Protein 2YB6 (pdb70)

Radius of gyration: 15.34 Å; Cα contacts (8 Å, |Δi|>4): 280; chains: 1; bounding box: 32×39×34 Å

CATH classification: 3.10.110.10

InterPro domains:
  IPR000608 Ubiquitin-conjugating (UBC), catalytic core domain [PF00179] (8-143)
  IPR000608 Ubiquitin-conjugating (UBC), catalytic core domain [PS50127] (4-150)
  IPR016135 Ubiquitin-conjugating enzyme/RWD-like [G3DSA:3.10.110.10] (1-152)
  IPR016135 Ubiquitin-conjugating enzyme/RWD-like [SSF54495] (1-149)
  IPR023313 Ubiquitin-conjugating enzyme, active site [PS00183] (77-92)
  IPR050113 Ubiquitin-conjugating enzyme E2-like [PTHR24067] (3-149)

Organism: Homo sapiens (NCBI:txid9606)

Foldseek 3Di:
DAPQLVQLVVLQVVCVVDADPQKHKAADPPDSQKMKMWGAADPPALRHLAIWIKIWGHDSCPPVAAIWMFTPQQAQAQQAARRRTGDDVCNPDVPDNVDGPRNVSVRVSVCRRPPDQPPTNHVVLSCCVVPPVPVNSVVSNVSSVRNVD

B-factor: mean 23.15, std 10.12, range [12.49, 144.95]

Solvent-accessible surface area: 8356 Å² total

GO terms:
  GO:0061631 ubiquitin conjugating enzyme activity (F, IDA)
  GO:0004842 ubiquitin-protein transferase activity (F, IDA)
  GO:0043161 proteasome-mediated ubiquitin-dependent protein catabolic process (P, IDA)
  GO:0033503 HULC complex (C, IDA)
  GO:0016567 protein ubiquitination (P, IDA)
  GO:0061631 ubiquitin conjugating enzyme activity (F, EXP)
  GO:0005654 nucleoplasm (C, TAS)
  GO:0005515 protein binding (F, IPI)
  GO:0005634 nucleus (C, IDA)
  GO:0005657 replication fork (C, IDA)
  GO:0005737 cytoplasm (C, IDA)
  GO:0009410 response to xenobiotic stimulus (P, IDA)
  GO:0051865 protein autoubiquitination (P, IDA)
  GO:0006301 DNA damage tolerance (P, IDA)
  GO:0006511 ubiquitin-dependent protein catabolic process (P, IDA)
  GO:0006974 DNA damage response (P, IDA)
  GO:0070534 protein K63-linked ubiquitination (P, IDA)
  GO:0070936 protein K48-linked ubiquitination (P, IDA)
  GO:0070979 protein K11-linked ubiquitination (P, IDA)
  GO:0009411 response to UV (P, IGI)

Secondary structure (P-SEA, 3-state):
ccaaaaaaaaaaaaaaaccccccccccccccccccccccccccccccccccccbbbbbccccccbbbbbbbccccccccccccbbbbbccccccccccccaaaaaaaaaaaaacccccccccaaaaaaacccaaaaaaaaaaaaaaccc

Sequence (149 aa):
STPARRRLMRDFKRLQEDPPVGVSGAPSENNIMQWNAVIFGPEGTPFEDGTFKLVIEEFSEEYPNKPPTVRFLSKMFHPNVYADGSICLDILQNRWSPTYDVSSSILTTTSIQSLLDEPNPNSPANSSQAAQLYQENKREYEKRVSSAIVEQSWN

Nearest PDB structures (foldseek):
  2yb6-assembly1_A  TM=1.007E+00  e=3.484E-32  Homo sapiens
  6cyr-assembly1_A  TM=9.963E-01  e=2.765E-29  Homo sapiens
  1q34-assembly3_C  TM=9.986E-01  e=1.255E-27  Caenorhabditis elegans
  8btl-assembly1_C  TM=9.820E-01  e=1.178E-27  Homo sapiens
  4r62-assembly1_A  TM=9.771E-01  e=5.203E-24  Saccharomyces cerevisiae S288C

Structure (mmCIF, N/CA/C/O backbone):
data_2YB6
#
_entry.id   2YB6
#
_cell.length_a   48.050
_cell.length_b   48.050
_cell.length_c   124.760
_cell.angle_alpha   90.00
_cell.angle_beta   90.00
_cell.angle_gamma   90.00
#
_symmetry.space_group_name_H-M   'P 43 21 2'
#
loop_
_entity.id
_entity.type
_entity.pdbx_description
1 polymer 'UBIQUITIN-CONJUGATING ENZYME E2 B'
2 non-polymer BETA-MERCAPTOETHANOL
3 non-polymer 'CHLORIDE ION'
4 water water
#
loop_
_atom_site.group_PDB
_atom_site.id
_atom_site.type_symbol
_atom_site.label_atom_id
_atom_site.label_alt_id
_atom_site.label_comp_id
_atom_site.label_asym_id
_atom_site.label_entity_id
_atom_site.label_seq_id
_atom_site.pdbx_PDB_ins_code
_atom_site.Cartn_x
_atom_site.Cartn_y
_atom_site.Cartn_z
_atom_site.occupancy
_atom_site.B_iso_or_equiv
_atom_site.auth_seq_id
_atom_site.auth_comp_id
_atom_site.auth_asym_id
_atom_site.auth_atom_id
_atom_site.pdbx_PDB_model_num
ATOM 1 N N . SER A 1 2 ? -15.537 -16.038 -29.015 1.00 26.87 2 SER A N 1
ATOM 2 C CA . SER A 1 2 ? -14.992 -14.944 -28.148 1.00 25.19 2 SER A CA 1
ATOM 3 C C . SER A 1 2 ? -15.297 -15.191 -26.660 1.00 23.79 2 SER A C 1
ATOM 4 O O . SER A 1 2 ? -15.789 -16.260 -26.273 1.00 24.30 2 SER A O 1
ATOM 7 N N . THR A 1 3 ? -14.973 -14.216 -25.815 1.00 20.06 3 THR A N 1
ATOM 8 C CA . THR A 1 3 ? -15.245 -14.334 -24.384 1.00 18.16 3 THR A CA 1
ATOM 9 C C . THR A 1 3 ? -15.787 -12.993 -23.917 1.00 16.02 3 THR A C 1
ATOM 10 O O . THR A 1 3 ? -15.642 -11.971 -24.623 1.00 16.39 3 THR A O 1
ATOM 14 N N . PRO A 1 4 ? -16.403 -12.960 -22.722 1.00 14.95 4 PRO A N 1
ATOM 15 C CA . PRO A 1 4 ? -16.892 -11.658 -22.249 1.00 14.20 4 PRO A CA 1
ATOM 16 C C . PRO A 1 4 ? -15.790 -10.595 -22.131 1.00 14.66 4 PRO A C 1
ATOM 17 O O . PRO A 1 4 ? -16.020 -9.461 -22.536 1.00 14.02 4 PRO A O 1
ATOM 21 N N . ALA A 1 5 ? -14.601 -10.964 -21.652 1.00 14.64 5 ALA A N 1
ATOM 22 C CA . ALA A 1 5 ? -13.523 -9.966 -21.565 1.00 14.89 5 ALA A CA 1
ATOM 23 C C . ALA A 1 5 ? -13.145 -9.420 -22.938 1.00 15.18 5 ALA A C 1
ATOM 24 O O . ALA A 1 5 ? -12.902 -8.221 -23.093 1.00 15.12 5 ALA A O 1
ATOM 26 N N . ARG A 1 6 ? -13.071 -10.324 -23.916 1.00 15.13 6 ARG A N 1
ATOM 27 C CA . ARG A 1 6 ? -12.651 -9.909 -25.259 1.00 15.04 6 ARG A CA 1
ATOM 28 C C . ARG A 1 6 ? -13.711 -9.017 -25.900 1.00 15.11 6 ARG A C 1
ATOM 29 O O . ARG A 1 6 ? -13.377 -8.027 -26.544 1.00 14.82 6 ARG A O 1
ATOM 37 N N . ARG A 1 7 ? -14.987 -9.328 -25.690 1.00 14.36 7 ARG A N 1
ATOM 38 C CA . ARG A 1 7 ? -16.055 -8.482 -26.225 1.00 14.71 7 ARG A CA 1
ATOM 39 C C . ARG A 1 7 ? -16.058 -7.133 -25.517 1.00 14.67 7 ARG A C 1
ATOM 40 O O . ARG A 1 7 ? -16.207 -6.096 -26.159 1.00 15.11 7 ARG A O 1
ATOM 48 N N . ARG A 1 8 ? -15.874 -7.142 -24.197 1.00 14.30 8 ARG A N 1
ATOM 49 C CA . ARG A 1 8 ? -15.772 -5.882 -23.468 1.00 14.22 8 ARG A CA 1
ATOM 50 C C . ARG A 1 8 ? -14.576 -5.047 -23.965 1.00 14.55 8 ARG A C 1
ATOM 51 O O . ARG A 1 8 ? -14.692 -3.837 -24.114 1.00 14.82 8 ARG A O 1
ATOM 59 N N . LEU A 1 9 ? -13.432 -5.686 -24.212 1.00 14.34 9 LEU A N 1
ATOM 60 C CA . LEU A 1 9 ? -12.267 -4.936 -24.677 1.00 14.51 9 LEU A CA 1
ATOM 61 C C . LEU A 1 9 ? -12.510 -4.303 -26.044 1.00 15.06 9 LEU A C 1
ATOM 62 O O . LEU A 1 9 ? -12.078 -3.176 -26.297 1.00 15.16 9 LEU A O 1
ATOM 67 N N . MET A 1 10 ? -13.187 -5.047 -26.924 1.00 14.90 10 MET A N 1
ATOM 68 C CA . MET A 1 10 ? -13.566 -4.481 -28.216 1.00 15.49 10 MET A CA 1
ATOM 69 C C . MET A 1 10 ? -14.494 -3.274 -28.044 1.00 15.41 10 MET A C 1
ATOM 70 O O . MET A 1 10 ? -14.333 -2.252 -28.740 1.00 15.64 10 MET A O 1
ATOM 75 N N . ARG A 1 11 ? -15.435 -3.366 -27.103 1.00 15.74 11 ARG A N 1
ATOM 76 C CA . ARG A 1 11 ? -16.301 -2.225 -26.769 1.00 16.86 11 ARG A CA 1
ATOM 77 C C . ARG A 1 11 ? -15.492 -1.041 -26.244 1.00 16.67 11 ARG A C 1
ATOM 78 O O . ARG A 1 11 ? -15.707 0.115 -26.684 1.00 17.98 11 ARG A O 1
ATOM 86 N N . ASP A 1 12 ? -14.556 -1.312 -25.325 1.00 16.08 12 ASP A N 1
ATOM 87 C CA . ASP A 1 12 ? -13.710 -0.242 -24.783 1.00 16.24 12 ASP A CA 1
ATOM 88 C C . ASP A 1 12 ? -12.969 0.452 -25.916 1.00 15.71 12 ASP A C 1
ATOM 89 O O . ASP A 1 12 ? -12.845 1.688 -25.931 1.00 15.57 12 ASP A O 1
ATOM 94 N N . PHE A 1 13 ? -12.448 -0.337 -26.856 1.00 14.77 13 PHE A N 1
ATOM 95 C CA . PHE A 1 13 ? -11.662 0.251 -27.944 1.00 14.61 13 PHE A CA 1
ATOM 96 C C . PHE A 1 13 ? -12.556 1.118 -28.825 1.00 16.09 13 PHE A C 1
ATOM 97 O O . PHE A 1 13 ? -12.185 2.231 -29.180 1.00 15.88 13 PHE A O 1
ATOM 105 N N . LYS A 1 14 ? -13.711 0.573 -29.191 1.00 17.56 14 LYS A N 1
ATOM 106 C CA . LYS A 1 14 ? -14.644 1.291 -30.060 1.00 19.36 14 LYS A CA 1
ATOM 107 C C . LYS A 1 14 ? -14.991 2.646 -29.456 1.00 19.31 14 LYS A C 1
ATOM 108 O O . LYS A 1 14 ? -14.995 3.672 -30.173 1.00 19.71 14 LYS A O 1
ATOM 114 N N . ARG A 1 15 ? -15.273 2.652 -28.146 1.00 19.61 15 ARG A N 1
ATOM 115 C CA . ARG A 1 15 ? -15.666 3.870 -27.409 1.00 20.95 15 ARG A CA 1
ATOM 116 C C . ARG A 1 15 ? -14.514 4.883 -27.358 1.00 20.97 15 ARG A C 1
ATOM 117 O O . ARG A 1 15 ? -14.707 6.071 -27.605 1.00 22.40 15 ARG A O 1
ATOM 125 N N . LEU A 1 16 ? -13.314 4.408 -27.052 1.00 19.27 16 LEU A N 1
ATOM 126 C CA . LEU A 1 16 ? -12.129 5.257 -27.030 1.00 18.92 16 LEU A CA 1
ATOM 127 C C . LEU A 1 16 ? -11.780 5.851 -28.399 1.00 20.51 16 LEU A C 1
ATOM 128 O O . LEU A 1 16 ? -11.373 7.034 -28.504 1.00 21.42 16 LEU A O 1
ATOM 133 N N . GLN A 1 17 ? -11.878 5.036 -29.447 1.00 21.37 17 GLN A N 1
ATOM 134 C CA . GLN A 1 17 ? -11.536 5.549 -30.780 1.00 23.59 17 GLN A CA 1
ATOM 135 C C . GLN A 1 17 ? -12.611 6.501 -31.319 1.00 24.87 17 GLN A C 1
ATOM 136 O O . GLN A 1 17 ? -12.280 7.395 -32.104 1.00 24.77 17 GLN A O 1
ATOM 142 N N . GLU A 1 18 ? -13.859 6.345 -30.870 1.00 26.39 18 GLU A N 1
ATOM 143 C CA . GLU A 1 18 ? -14.960 7.219 -31.344 1.00 29.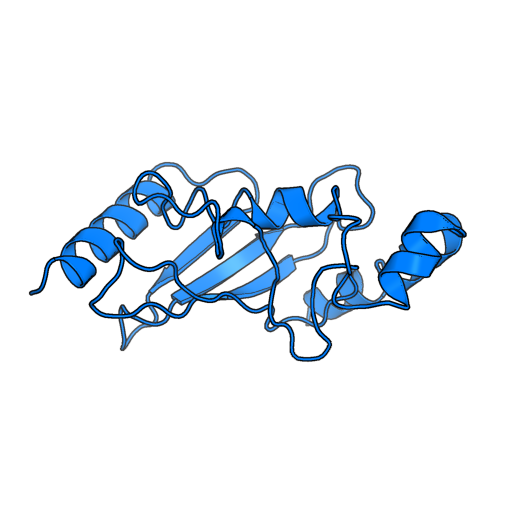19 18 GLU A CA 1
ATOM 144 C C . GLU A 1 18 ? -14.942 8.603 -30.680 1.00 29.78 18 GLU A C 1
ATOM 145 O O . GLU A 1 18 ? -15.261 9.603 -31.330 1.00 30.95 18 GLU A O 1
ATOM 151 N N . ASP A 1 19 ? -14.562 8.651 -29.402 1.00 29.81 19 ASP A N 1
ATOM 152 C CA . ASP A 1 19 ? -14.622 9.877 -28.592 1.00 30.35 19 ASP A CA 1
ATOM 153 C C . ASP A 1 19 ? -13.434 9.898 -27.618 1.00 29.18 19 ASP A C 1
ATOM 154 O O . ASP A 1 19 ? -13.640 9.764 -26.400 1.00 29.46 19 ASP A O 1
ATOM 159 N N . PRO A 1 20 ? -12.193 10.046 -28.145 1.00 28.11 20 PRO A N 1
ATOM 160 C CA . PRO A 1 20 ? -11.021 10.035 -27.261 1.00 27.48 20 PRO A CA 1
ATOM 161 C C . PRO A 1 20 ? -10.986 11.298 -26.444 1.00 26.31 20 PRO A C 1
ATOM 162 O O . PRO A 1 20 ? -11.160 12.383 -26.999 1.00 27.28 20 PRO A O 1
ATOM 166 N N . PRO A 1 21 ? -10.764 11.161 -25.137 1.00 24.35 21 PRO A N 1
ATOM 167 C CA . PRO A 1 21 ? -10.493 12.314 -24.286 1.00 22.53 21 PRO A CA 1
ATOM 168 C C . PRO A 1 21 ? -9.258 13.054 -24.740 1.00 20.72 21 PRO A C 1
ATOM 169 O O . PRO A 1 21 ? -8.375 12.458 -25.373 1.00 19.36 21 PRO A O 1
ATOM 173 N N . VAL A 1 22 ? -9.175 14.331 -24.378 1.00 19.03 22 VAL A N 1
ATOM 174 C CA . VAL A 1 22 ? -8.018 15.140 -24.711 1.00 18.07 22 VAL A CA 1
ATOM 175 C C . VAL A 1 22 ? -6.739 14.461 -24.258 1.00 17.42 22 VAL A C 1
ATOM 176 O O . VAL A 1 22 ? -6.606 14.061 -23.110 1.00 17.44 22 VAL A O 1
ATOM 180 N N . GLY A 1 23 ? -5.801 14.308 -25.196 1.00 15.93 23 GLY A N 1
ATOM 181 C CA . GLY A 1 23 ? -4.453 13.860 -24.886 1.00 16.93 23 GLY A CA 1
ATOM 182 C C . GLY A 1 23 ? -4.303 12.405 -24.543 1.00 16.44 23 GLY A C 1
ATOM 183 O O . GLY A 1 23 ? -3.261 12.009 -24.019 1.00 17.66 23 GLY A O 1
ATOM 184 N N . VAL A 1 24 ? -5.335 11.600 -24.788 1.00 16.00 24 VAL A N 1
ATOM 185 C CA . VAL A 1 24 ? -5.200 10.177 -24.513 1.00 17.36 24 VAL A CA 1
ATOM 186 C C . VAL A 1 24 ? -5.650 9.321 -25.705 1.00 16.05 24 VAL A C 1
ATOM 187 O O . VAL A 1 24 ? -6.583 9.662 -26.444 1.00 15.72 24 VAL A O 1
ATOM 191 N N . SER A 1 25 ? -4.955 8.206 -25.889 1.00 16.05 25 SER A N 1
ATOM 192 C CA . SER A 1 25 ? -5.343 7.219 -26.880 1.00 16.36 25 SER A CA 1
ATOM 193 C C . SER A 1 25 ? -4.747 5.886 -26.520 1.00 16.16 25 SER A C 1
ATOM 194 O O . SER A 1 25 ? -3.812 5.793 -25.717 1.00 14.96 25 SER A O 1
ATOM 197 N N . GLY A 1 26 ? -5.269 4.857 -27.155 1.00 15.83 26 GLY A N 1
ATOM 198 C CA . GLY A 1 26 ? -4.663 3.524 -27.029 1.00 15.89 26 GLY A CA 1
ATOM 199 C C . GLY A 1 26 ? -5.408 2.498 -27.862 1.00 15.26 26 GLY A C 1
ATOM 200 O O . GLY A 1 26 ? -6.523 2.746 -28.323 1.00 17.25 26 GLY A O 1
ATOM 201 N N . ALA A 1 27 ? -4.791 1.335 -28.036 1.00 15.03 27 ALA A N 1
ATOM 202 C CA . ALA A 1 27 ? -5.339 0.289 -28.901 1.00 14.86 27 ALA A CA 1
ATOM 203 C C . ALA A 1 27 ? -4.752 -1.039 -28.460 1.00 15.43 27 ALA A C 1
ATOM 204 O O . ALA A 1 27 ? -3.625 -1.088 -27.963 1.00 15.71 27 ALA A O 1
ATOM 206 N N . PRO A 1 28 ? -5.498 -2.133 -28.667 1.00 16.36 28 PRO A N 1
ATOM 207 C CA . PRO A 1 28 ? -4.892 -3.450 -28.463 1.00 17.32 28 PRO A CA 1
ATOM 208 C C . PRO A 1 28 ? -3.686 -3.648 -29.355 1.00 18.08 28 PRO A C 1
ATOM 209 O O . PRO A 1 28 ? -3.618 -3.107 -30.477 1.00 18.96 28 PRO A O 1
ATOM 213 N N . SER A 1 29 ? -2.721 -4.407 -28.873 1.00 18.19 29 SER A N 1
ATOM 214 C CA . SER A 1 29 ? -1.622 -4.817 -29.730 1.00 20.33 29 SER A CA 1
ATOM 215 C C . SER A 1 29 ? -2.173 -5.648 -30.891 1.00 22.22 29 SER A C 1
ATOM 216 O O . SER A 1 29 ? -3.214 -6.303 -30.762 1.00 21.85 29 SER A O 1
ATOM 219 N N . GLU A 1 30 ? -1.433 -5.607 -32.001 1.00 25.01 30 GLU A N 1
ATOM 220 C CA . GLU A 1 30 ? -1.660 -6.413 -33.222 1.00 27.50 30 GLU A CA 1
ATOM 221 C C . GLU A 1 30 ? -2.140 -7.825 -32.948 1.00 27.23 30 GLU A C 1
ATOM 222 O O . GLU A 1 30 ? -3.114 -8.315 -33.528 1.00 28.95 30 GLU A O 1
ATOM 228 N N . ASN A 1 31 ? -1.423 -8.475 -32.052 1.00 25.31 31 ASN A N 1
ATOM 229 C CA . ASN A 1 31 ? -1.486 -9.898 -31.905 1.00 25.04 31 ASN A CA 1
ATOM 230 C C . ASN A 1 31 ? -2.111 -10.364 -30.594 1.00 23.18 31 ASN A C 1
ATOM 231 O O . ASN A 1 31 ? -2.186 -11.553 -30.353 1.00 24.15 31 ASN A O 1
ATOM 236 N N . ASN A 1 32 ? -2.553 -9.447 -29.733 1.00 21.05 32 ASN A N 1
ATOM 237 C CA . ASN A 1 32 ? -3.058 -9.871 -28.425 1.00 19.49 32 ASN A CA 1
ATOM 238 C C . ASN A 1 32 ? -3.928 -8.787 -27.813 1.00 18.36 32 ASN A C 1
ATOM 239 O O . ASN A 1 32 ? -3.423 -7.753 -27.344 1.00 17.73 32 ASN A O 1
ATOM 244 N N . ILE A 1 33 ? -5.235 -9.033 -27.798 1.00 17.10 33 ILE A N 1
ATOM 245 C CA . ILE A 1 33 ? -6.180 -8.032 -27.306 1.00 16.98 33 ILE A CA 1
ATOM 246 C C . ILE A 1 33 ? -5.995 -7.789 -25.802 1.00 16.41 33 ILE A C 1
ATOM 247 O O . ILE A 1 33 ? -6.473 -6.785 -25.278 1.00 16.43 33 ILE A O 1
ATOM 252 N N . MET A 1 34 ? -5.314 -8.704 -25.100 1.00 16.44 34 MET A N 1
ATOM 253 C CA . MET A 1 34 ? -5.058 -8.543 -23.667 1.00 16.57 34 MET A CA 1
ATOM 254 C C . MET A 1 34 ? -3.921 -7.605 -23.313 1.00 16.44 34 MET A C 1
ATOM 255 O O . MET A 1 34 ? -3.731 -7.321 -22.144 1.00 17.65 34 MET A O 1
ATOM 260 N N . GLN A 1 35 ? -3.186 -7.118 -24.309 1.00 15.90 35 GLN A N 1
ATOM 261 C CA . GLN A 1 35 ? -2.077 -6.204 -24.080 1.00 16.70 35 GLN A CA 1
ATOM 262 C C . GLN A 1 35 ? -2.282 -5.018 -24.990 1.00 15.74 35 GLN A C 1
ATOM 263 O O . GLN A 1 35 ? -2.328 -5.185 -26.203 1.00 16.81 35 GLN A O 1
ATOM 269 N N . TRP A 1 36 ? -2.407 -3.831 -24.408 1.00 14.51 36 TRP A N 1
ATOM 270 C CA . TRP A 1 36 ? -2.621 -2.615 -25.207 1.00 14.36 36 TRP A CA 1
ATOM 271 C C . TRP A 1 36 ? -1.447 -1.666 -25.100 1.00 14.27 36 TRP A C 1
ATOM 272 O O . TRP A 1 36 ? -0.761 -1.625 -24.073 1.00 15.62 36 TRP A O 1
ATOM 283 N N . ASN A 1 37 ? -1.236 -0.897 -26.171 1.00 15.11 37 ASN A N 1
ATOM 284 C CA . ASN A 1 37 ? -0.318 0.228 -26.169 1.00 15.44 37 ASN A CA 1
ATOM 285 C C . ASN A 1 37 ? -1.119 1.509 -26.070 1.00 15.78 37 ASN A C 1
ATOM 286 O O . ASN A 1 37 ? -2.119 1.681 -26.766 1.00 17.75 37 ASN A O 1
ATOM 291 N N . ALA A 1 38 ? -0.683 2.414 -25.214 1.00 14.02 38 ALA A N 1
ATOM 292 C CA . ALA A 1 38 ? -1.419 3.660 -25.035 1.00 14.12 38 ALA A CA 1
ATOM 293 C C . ALA A 1 38 ? -0.458 4.833 -25.010 1.00 14.15 38 ALA A C 1
ATOM 294 O O . ALA A 1 38 ? 0.743 4.658 -24.809 1.00 14.72 38 ALA A O 1
ATOM 296 N N . VAL A 1 39 ? -0.997 6.012 -25.265 1.00 15.01 39 VAL A N 1
ATOM 297 C CA . VAL A 1 39 ? -0.236 7.257 -25.199 1.00 15.27 39 VAL A CA 1
ATOM 298 C C . VAL A 1 39 ? -1.035 8.280 -24.394 1.00 15.46 39 VAL A C 1
ATOM 299 O O . VAL A 1 39 ? -2.253 8.457 -24.604 1.00 15.84 39 VAL A O 1
ATOM 303 N N . ILE A 1 40 ? -0.347 8.948 -23.464 1.00 15.03 40 ILE A N 1
ATOM 304 C CA . ILE A 1 40 ? -0.917 10.061 -22.720 1.00 14.55 40 ILE A CA 1
ATOM 305 C C . ILE A 1 40 ? -0.033 11.275 -22.923 1.00 15.48 40 ILE A C 1
ATOM 306 O O . ILE A 1 40 ? 1.176 11.213 -22.658 1.00 15.31 40 ILE A O 1
ATOM 311 N N . PHE A 1 41 ? -0.644 12.377 -23.367 1.00 16.17 41 PHE A N 1
ATOM 312 C CA . PHE A 1 41 ? 0.041 13.670 -23.442 1.00 16.76 41 PHE A CA 1
ATOM 313 C C . PHE A 1 41 ? -0.128 14.319 -22.068 1.00 16.80 41 PHE A C 1
ATOM 314 O O . PHE A 1 41 ? -1.212 14.257 -21.481 1.00 16.93 41 PHE A O 1
ATOM 322 N N . GLY A 1 42 ? 0.946 14.887 -21.519 1.00 16.59 42 GLY A N 1
ATOM 323 C CA . GLY A 1 42 ? 0.856 15.527 -20.204 1.00 16.99 42 GLY A CA 1
ATOM 324 C C . GLY A 1 42 ? -0.178 16.633 -20.212 1.00 16.43 42 GLY A C 1
ATOM 325 O O . GLY A 1 42 ? -0.363 17.298 -21.232 1.00 17.67 42 GLY A O 1
ATOM 326 N N . PRO A 1 43 ? -0.872 16.830 -19.084 1.00 16.85 43 PRO A N 1
ATOM 327 C CA . PRO A 1 43 ? -1.902 17.861 -19.097 1.00 17.48 43 PRO A CA 1
ATOM 328 C C . PRO A 1 43 ? -1.323 19.269 -19.234 1.00 17.95 43 PRO A C 1
ATOM 329 O O . PRO A 1 43 ? -0.269 19.610 -18.655 1.00 17.64 43 PRO A O 1
ATOM 333 N N . GLU A 1 44 ? -2.028 20.066 -20.024 1.00 18.89 44 GLU A N 1
ATOM 334 C CA . GLU A 1 44 ? -1.672 21.447 -20.261 1.00 20.11 44 GLU A CA 1
ATOM 335 C C . GLU A 1 44 ? -1.610 22.241 -18.948 1.00 20.34 44 GLU A C 1
ATOM 336 O O . GLU A 1 44 ? -2.455 22.062 -18.064 1.00 19.69 44 GLU A O 1
ATOM 342 N N . GLY A 1 45 ? -0.602 23.109 -18.831 1.00 19.96 45 GLY A N 1
ATOM 343 C CA . GLY A 1 45 ? -0.476 23.997 -17.668 1.00 20.53 45 GLY A CA 1
ATOM 344 C C . GLY A 1 45 ? 0.187 23.355 -16.453 1.00 20.75 45 GLY A C 1
ATOM 345 O O . GLY A 1 45 ? 0.249 23.953 -15.377 1.00 22.36 45 GLY A O 1
ATOM 346 N N . THR A 1 46 ? 0.701 22.141 -16.634 1.00 19.81 46 THR A N 1
ATOM 347 C CA . THR A 1 46 ? 1.298 21.361 -15.538 1.00 19.53 46 THR A CA 1
ATOM 348 C C . THR A 1 46 ? 2.772 21.071 -15.840 1.00 19.61 46 THR A C 1
ATOM 349 O O . THR A 1 46 ? 3.213 21.265 -16.987 1.00 19.24 46 THR A O 1
ATOM 353 N N . PRO A 1 47 ? 3.542 20.594 -14.834 1.00 20.69 47 PRO A N 1
ATOM 354 C CA . PRO A 1 47 ? 4.942 20.289 -15.126 1.00 20.42 47 PRO A CA 1
ATOM 355 C C . PRO A 1 47 ? 5.114 19.260 -16.251 1.00 19.50 47 PRO A C 1
ATOM 356 O O . PRO A 1 47 ? 6.174 19.206 -16.879 1.00 19.69 47 PRO A O 1
ATOM 360 N N . PHE A 1 48 ? 4.066 18.472 -16.507 1.00 17.43 48 PHE A N 1
ATOM 361 C CA . PHE A 1 48 ? 4.121 17.397 -17.495 1.00 17.24 48 PHE A CA 1
ATOM 362 C C . PHE A 1 48 ? 3.699 17.817 -18.891 1.00 17.48 48 PHE A C 1
ATOM 363 O O . PHE A 1 48 ? 3.715 16.993 -19.806 1.00 17.08 48 PHE A O 1
ATOM 371 N N . GLU A 1 49 ? 3.371 19.091 -19.080 1.00 18.94 49 GLU A N 1
ATOM 372 C CA . GLU A 1 49 ? 2.935 19.566 -20.391 1.00 20.65 49 GLU A CA 1
ATOM 373 C C . GLU A 1 49 ? 4.008 19.341 -21.451 1.00 21.32 49 GLU A C 1
ATOM 374 O O . GLU A 1 49 ? 5.206 19.471 -21.185 1.00 21.74 49 GLU A O 1
ATOM 380 N N . ASP A 1 50 ? 3.563 18.992 -22.648 1.00 22.31 50 ASP A N 1
ATOM 381 C CA . ASP A 1 50 ? 4.464 18.676 -23.768 1.00 22.78 50 ASP A CA 1
ATOM 382 C C . ASP A 1 50 ? 5.092 17.286 -23.679 1.00 22.27 50 ASP A C 1
ATOM 383 O O . ASP A 1 50 ? 5.776 16.871 -24.627 1.00 23.86 50 ASP A O 1
ATOM 388 N N . GLY A 1 51 ? 4.865 16.558 -22.577 1.00 20.14 51 GLY A N 1
ATOM 389 C CA . GLY A 1 51 ? 5.341 15.174 -22.495 1.00 20.13 51 GLY A CA 1
ATOM 390 C C . GLY A 1 51 ? 4.457 14.261 -23.321 1.00 19.38 51 GLY A C 1
ATOM 391 O O . GLY A 1 51 ? 3.243 14.422 -23.337 1.00 18.16 51 GLY A O 1
ATOM 392 N N . THR A 1 52 ? 5.066 13.325 -24.033 1.00 19.17 52 THR A N 1
ATOM 393 C CA . THR A 1 52 ? 4.308 12.333 -24.800 1.00 19.60 52 THR A CA 1
ATOM 394 C C . THR A 1 52 ? 4.664 10.928 -24.304 1.00 19.48 52 THR A C 1
ATOM 395 O O . THR A 1 52 ? 5.643 10.312 -24.736 1.00 21.37 52 THR A O 1
ATOM 399 N N . PHE A 1 53 ? 3.839 10.407 -23.417 1.00 16.27 53 PHE A N 1
ATOM 400 C CA . PHE A 1 53 ? 4.206 9.232 -22.629 1.00 15.88 53 PHE A CA 1
ATOM 401 C C . PHE A 1 53 ? 3.548 7.973 -23.160 1.00 15.53 53 PHE A C 1
ATOM 402 O O . PHE A 1 53 ? 2.339 7.952 -23.425 1.00 17.23 53 PHE A O 1
ATOM 410 N N . LYS A 1 54 ? 4.354 6.931 -23.303 1.00 15.54 54 LYS A N 1
ATOM 411 C CA . LYS A 1 54 ? 3.870 5.645 -23.804 1.00 14.95 54 LYS A CA 1
ATOM 412 C C . LYS A 1 54 ? 3.621 4.738 -22.615 1.00 15.02 54 LYS A C 1
ATOM 413 O O . LYS A 1 54 ? 4.404 4.758 -21.630 1.00 15.71 54 LYS A O 1
ATOM 419 N N . LEU A 1 55 ? 2.548 3.945 -22.707 1.00 15.00 55 LEU A N 1
ATOM 420 C CA . LEU A 1 55 ? 2.116 3.040 -21.621 1.00 14.75 55 LEU A CA 1
ATOM 421 C C . LEU A 1 55 ? 1.775 1.667 -22.174 1.00 15.64 55 LEU A C 1
ATOM 422 O O . LEU A 1 55 ? 1.450 1.542 -23.355 1.00 15.00 55 LEU A O 1
ATOM 427 N N . VAL A 1 56 ? 1.824 0.656 -21.306 1.00 14.98 56 VAL A N 1
ATOM 428 C CA . VAL A 1 56 ? 1.311 -0.659 -21.645 1.00 16.06 56 VAL A CA 1
ATOM 429 C C . VAL A 1 56 ? 0.243 -1.032 -20.634 1.00 15.55 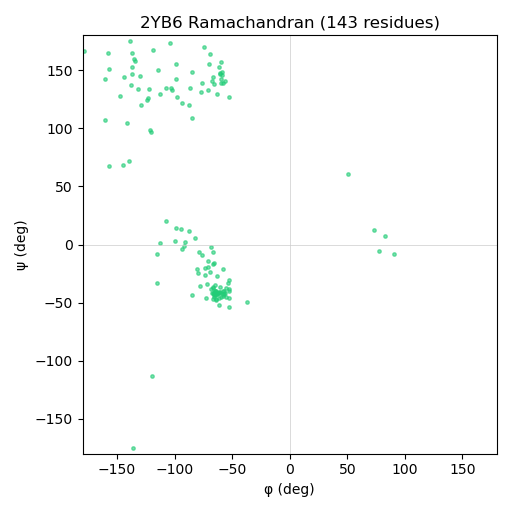56 VAL A C 1
ATOM 430 O O . VAL A 1 56 ? 0.412 -0.812 -19.442 1.00 15.91 56 VAL A O 1
ATOM 434 N N . ILE A 1 57 ? -0.886 -1.528 -21.140 1.00 15.77 57 ILE A N 1
ATOM 435 C CA . ILE A 1 57 ? -2.000 -1.965 -20.303 1.00 16.13 57 ILE A CA 1
ATOM 436 C C . ILE A 1 57 ? -2.134 -3.468 -20.443 1.00 16.96 57 ILE A C 1
ATOM 437 O O . ILE A 1 57 ? -2.178 -3.983 -21.560 1.00 17.27 57 ILE A O 1
ATOM 442 N N . GLU A 1 58 ? -2.202 -4.175 -19.312 1.00 16.74 58 GLU A N 1
ATOM 443 C CA A GLU A 1 58 ? -2.264 -5.644 -19.317 0.50 17.54 58 GLU A CA 1
ATOM 444 C CA B GLU A 1 58 ? -2.251 -5.621 -19.323 0.50 17.29 58 GLU A CA 1
ATOM 445 C C . GLU A 1 58 ? -3.558 -6.110 -18.675 1.00 17.28 58 GLU A C 1
ATOM 446 O O . GLU A 1 58 ? -3.793 -5.871 -17.478 1.00 17.10 58 GLU A O 1
ATOM 457 N N . PHE A 1 59 ? -4.408 -6.747 -19.489 1.00 16.74 59 PHE A N 1
ATOM 458 C CA . PHE A 1 59 ? -5.712 -7.271 -19.071 1.00 17.15 59 PHE A CA 1
ATOM 459 C C . PHE A 1 59 ? -5.673 -8.782 -18.899 1.00 18.02 59 PHE A C 1
ATOM 460 O O . PHE A 1 59 ? -4.710 -9.427 -19.262 1.00 18.63 59 PHE A O 1
ATOM 468 N N . SER A 1 60 ? -6.766 -9.346 -18.390 1.00 19.00 60 SER A N 1
ATOM 469 C CA . SER A 1 60 ? -6.954 -10.809 -18.303 1.00 19.69 60 SER A CA 1
ATOM 470 C C . SER A 1 60 ? -8.378 -11.143 -18.685 1.00 19.16 60 SER A C 1
ATOM 471 O O . SER A 1 60 ? -9.188 -10.231 -18.876 1.00 18.56 60 SER A O 1
ATOM 474 N N . GLU A 1 61 ? -8.689 -12.447 -18.759 1.00 19.22 61 GLU A N 1
ATOM 475 C CA . GLU A 1 61 ? -10.055 -12.901 -19.048 1.00 19.47 61 GLU A CA 1
ATOM 476 C C . GLU A 1 61 ? -11.009 -12.552 -17.933 1.00 18.47 61 GLU A C 1
ATOM 477 O O . GLU A 1 61 ? -12.206 -12.726 -18.087 1.00 19.46 61 GLU A O 1
ATOM 483 N N . GLU A 1 62 ? -10.484 -12.029 -16.819 1.00 17.74 62 GLU A N 1
ATOM 484 C CA . GLU A 1 62 ? -11.339 -11.600 -15.700 1.00 17.42 62 GLU A CA 1
ATOM 485 C C . GLU A 1 62 ? -11.708 -10.114 -15.772 1.00 16.73 62 GLU A C 1
ATOM 486 O O . GLU A 1 62 ? -12.488 -9.635 -14.957 1.00 17.28 62 GLU A O 1
ATOM 492 N N . TYR A 1 63 ? -11.168 -9.379 -16.753 1.00 16.17 63 TYR A N 1
ATOM 493 C CA . TYR A 1 63 ? -11.667 -8.023 -17.009 1.00 16.10 63 TYR A CA 1
ATOM 494 C C . TYR A 1 63 ? -13.123 -8.147 -17.508 1.00 15.61 63 TYR A C 1
ATOM 495 O O . TYR A 1 63 ? -13.405 -8.995 -18.338 1.00 16.52 63 TYR A O 1
ATOM 504 N N . PRO A 1 64 ? -14.051 -7.279 -17.057 1.00 14.91 64 PRO A N 1
ATOM 505 C CA . PRO A 1 64 ? -13.882 -6.080 -16.230 1.00 14.90 64 PRO A CA 1
ATOM 506 C C . PRO A 1 64 ? -14.187 -6.297 -14.747 1.00 15.34 64 PRO A C 1
ATOM 507 O O . PRO A 1 64 ? -14.311 -5.323 -14.010 1.00 15.62 64 PRO A O 1
ATOM 511 N N . ASN A 1 65 ? -14.285 -7.552 -14.294 1.00 15.11 65 ASN A N 1
ATOM 512 C CA . ASN A 1 65 ? -14.369 -7.793 -12.846 1.00 15.96 65 ASN A CA 1
ATOM 513 C C . ASN A 1 65 ? -13.068 -7.360 -12.145 1.00 16.11 65 ASN A C 1
ATOM 514 O O . ASN A 1 65 ? -13.100 -6.718 -11.087 1.00 17.37 65 ASN A O 1
ATOM 519 N N . LYS A 1 66 ? -11.942 -7.708 -12.768 1.00 16.42 66 LYS A N 1
ATOM 520 C CA . LYS A 1 66 ? -10.605 -7.393 -12.267 1.00 17.44 66 LYS A CA 1
ATOM 521 C C . LYS A 1 66 ? -9.974 -6.288 -13.121 1.00 17.36 66 LYS A C 1
ATOM 522 O O . LYS A 1 66 ? -10.033 -6.323 -14.353 1.00 17.38 66 LYS A O 1
ATOM 528 N N . PRO A 1 67 ? -9.375 -5.291 -12.462 1.00 17.56 67 PRO A N 1
ATOM 529 C CA . PRO A 1 67 ? -8.746 -4.189 -13.195 1.00 17.62 67 PRO A CA 1
ATOM 530 C C . PRO A 1 67 ? -7.483 -4.668 -13.903 1.00 17.32 67 PRO A C 1
ATOM 531 O O . PRO A 1 67 ? -6.835 -5.624 -13.450 1.00 17.98 67 PRO A O 1
ATOM 535 N N . PRO A 1 68 ? -7.100 -3.979 -14.976 1.00 16.04 68 PRO A N 1
ATOM 536 C CA . PRO A 1 68 ? -5.805 -4.261 -15.566 1.00 15.79 68 PRO A CA 1
ATOM 537 C C . PRO A 1 68 ? -4.689 -3.692 -14.716 1.00 15.87 68 PRO A C 1
ATOM 538 O O . PRO A 1 68 ? -4.943 -2.910 -13.780 1.00 16.71 68 PRO A O 1
ATOM 542 N N . THR A 1 69 ? -3.467 -4.063 -15.050 1.00 16.48 69 THR A N 1
ATOM 543 C CA . THR A 1 69 ? -2.334 -3.288 -14.576 1.00 16.58 69 THR A CA 1
ATOM 544 C C . THR A 1 69 ? -1.887 -2.337 -15.682 1.00 16.64 69 THR A C 1
ATOM 545 O O . THR A 1 69 ? -2.158 -2.583 -16.869 1.00 16.41 69 THR A O 1
ATOM 549 N N . VAL A 1 70 ? -1.238 -1.242 -15.284 1.00 16.33 70 VAL A N 1
ATOM 550 C CA . VAL A 1 70 ? -0.773 -0.243 -16.244 1.00 16.24 70 VAL A CA 1
ATOM 551 C C . VAL A 1 70 ? 0.616 0.222 -15.856 1.00 16.02 70 VAL A C 1
ATOM 552 O O . VAL A 1 70 ? 0.900 0.444 -14.676 1.00 15.94 70 VAL A O 1
ATOM 556 N N . ARG A 1 71 ? 1.489 0.346 -16.854 1.00 15.16 71 ARG A N 1
ATOM 557 C CA . ARG A 1 71 ? 2.856 0.831 -16.607 1.00 15.83 71 ARG A CA 1
ATOM 558 C C . ARG A 1 71 ? 3.258 1.821 -17.664 1.00 16.02 71 ARG A C 1
ATOM 559 O O . ARG A 1 71 ? 2.833 1.711 -18.827 1.00 17.27 71 ARG A O 1
ATOM 567 N N . PHE A 1 72 ? 4.065 2.792 -17.251 1.00 15.48 72 PHE A N 1
ATOM 568 C CA . PHE A 1 72 ? 4.735 3.660 -18.208 1.00 15.05 72 PHE A CA 1
ATOM 569 C C . PHE A 1 72 ? 5.915 2.907 -18.806 1.00 16.55 72 PHE A C 1
ATOM 570 O O . PHE A 1 72 ? 6.742 2.341 -18.079 1.00 17.42 72 PHE A O 1
ATOM 578 N N . LEU A 1 73 ? 5.987 2.944 -20.130 1.00 17.70 73 LEU A N 1
ATOM 579 C CA . LEU A 1 73 ? 7.151 2.496 -20.876 1.00 18.05 73 LEU A CA 1
ATOM 580 C C . LEU A 1 73 ? 8.152 3.650 -20.941 1.00 17.63 73 LEU A C 1
ATOM 581 O O . LEU A 1 73 ? 9.352 3.441 -20.732 1.00 18.83 73 LEU A O 1
ATOM 586 N N . SER A 1 74 ? 7.660 4.863 -21.203 1.00 18.41 74 SER A N 1
ATOM 587 C CA . SER A 1 74 ? 8.502 6.058 -21.140 1.00 18.51 74 SER A CA 1
ATOM 588 C C . SER A 1 74 ? 9.054 6.231 -19.739 1.00 19.11 74 SER A C 1
ATOM 589 O O . SER A 1 74 ? 8.389 5.870 -18.748 1.00 18.98 74 SER A O 1
ATOM 592 N N . LYS A 1 75 ? 10.268 6.783 -19.646 1.00 19.40 75 LYS A N 1
ATOM 593 C CA . LYS A 1 75 ? 10.802 7.180 -18.347 1.00 20.17 75 LYS A CA 1
ATOM 594 C C . LYS A 1 75 ? 9.838 8.149 -17.647 1.00 19.66 75 LYS A C 1
ATOM 595 O O . LYS A 1 75 ? 9.195 8.990 -18.274 1.00 19.35 75 LYS A O 1
ATOM 601 N N . MET A 1 76 ? 9.715 7.973 -16.337 1.00 18.57 76 MET A N 1
ATOM 602 C CA . MET A 1 76 ? 8.752 8.761 -15.547 1.00 17.35 76 MET A CA 1
ATOM 603 C C . MET A 1 76 ? 9.398 9.224 -14.244 1.00 17.55 76 MET A C 1
ATOM 604 O O . MET A 1 76 ? 10.320 8.586 -13.728 1.00 18.80 76 MET A O 1
ATOM 609 N N . PHE A 1 77 ? 8.907 10.342 -13.722 1.00 16.83 77 PHE A N 1
ATOM 610 C CA . PHE A 1 77 ? 9.274 10.814 -12.405 1.00 16.34 77 PHE A CA 1
ATOM 611 C C . PHE A 1 77 ? 8.013 11.368 -11.793 1.00 15.67 77 PHE A C 1
ATOM 612 O O . PHE A 1 77 ? 7.552 12.460 -12.160 1.00 16.07 77 PHE A O 1
ATOM 620 N N . HIS A 1 78 ? 7.431 10.602 -10.864 1.00 14.71 78 HIS A N 1
ATOM 621 C CA . HIS A 1 78 ? 6.151 10.987 -10.283 1.00 14.55 78 HIS A CA 1
ATOM 622 C C . HIS A 1 78 ? 5.988 10.230 -8.970 1.00 14.27 78 HIS A C 1
ATOM 623 O O . HIS A 1 78 ? 6.407 9.082 -8.890 1.00 14.08 78 HIS A O 1
ATOM 630 N N . PRO A 1 79 ? 5.411 10.869 -7.939 1.00 14.42 79 PRO A N 1
ATOM 631 C CA . PRO A 1 79 ? 5.277 10.162 -6.654 1.00 14.54 79 PRO A CA 1
ATOM 632 C C . PRO A 1 79 ? 4.614 8.788 -6.694 1.00 14.75 79 PRO A C 1
ATOM 633 O O . P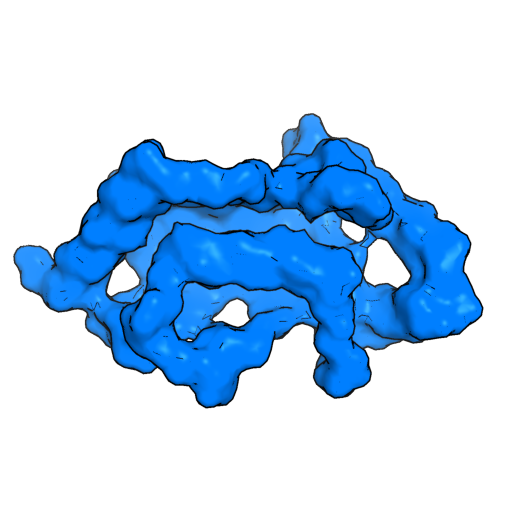RO A 1 79 ? 4.925 7.970 -5.840 1.00 14.81 79 PRO A O 1
ATOM 637 N N . ASN A 1 80 ? 3.686 8.556 -7.623 1.00 14.26 80 ASN A N 1
ATOM 638 C CA . ASN A 1 80 ? 2.881 7.329 -7.602 1.00 14.55 80 ASN A CA 1
ATOM 639 C C . ASN A 1 80 ? 3.268 6.349 -8.686 1.00 14.70 80 ASN A C 1
ATOM 640 O O . ASN A 1 80 ? 2.485 5.475 -9.037 1.00 15.73 80 ASN A O 1
ATOM 645 N N . VAL A 1 81 ? 4.476 6.498 -9.214 1.00 14.20 81 VAL A N 1
ATOM 646 C CA . VAL A 1 81 ? 4.976 5.583 -10.239 1.00 14.97 81 VAL A CA 1
ATOM 647 C C . VAL A 1 81 ? 6.294 4.990 -9.755 1.00 16.03 81 VAL A C 1
ATOM 648 O O . VAL A 1 81 ? 7.224 5.720 -9.387 1.00 15.56 81 VAL A O 1
ATOM 652 N N . TYR A 1 82 ? 6.364 3.667 -9.721 1.00 17.17 82 TYR A N 1
ATOM 653 C CA . TYR A 1 82 ? 7.582 2.986 -9.314 1.00 17.94 82 TYR A CA 1
ATOM 654 C C . TYR A 1 82 ? 8.694 3.159 -10.350 1.00 18.87 82 TYR A C 1
ATOM 655 O O . TYR A 1 82 ? 8.431 3.538 -11.505 1.00 18.73 82 TYR A O 1
ATOM 664 N N . ALA A 1 83 ? 9.930 2.872 -9.923 1.00 20.57 83 ALA A N 1
ATOM 665 C CA . ALA A 1 83 ? 11.083 2.902 -10.821 1.00 21.89 83 ALA A CA 1
ATOM 666 C C . ALA A 1 83 ? 10.899 2.039 -12.075 1.00 22.86 83 ALA A C 1
ATOM 667 O O . ALA A 1 83 ? 11.377 2.407 -13.152 1.00 24.85 83 ALA A O 1
ATOM 669 N N . ASP A 1 84 ? 10.181 0.922 -11.959 1.00 22.52 84 ASP A N 1
ATOM 670 C CA . ASP A 1 84 ? 9.936 0.054 -13.120 1.00 22.83 84 ASP A CA 1
ATOM 671 C C . ASP A 1 84 ? 8.772 0.524 -14.014 1.00 22.08 84 ASP A C 1
ATOM 672 O O . ASP A 1 84 ? 8.385 -0.178 -14.970 1.00 23.20 84 ASP A O 1
ATOM 677 N N . GLY A 1 85 ? 8.216 1.694 -13.703 1.00 20.10 85 GLY A N 1
ATOM 678 C CA . GLY A 1 85 ? 7.104 2.216 -14.488 1.00 19.22 85 GLY A CA 1
ATOM 679 C C . GLY A 1 85 ? 5.698 1.836 -14.027 1.00 17.88 85 GLY A C 1
ATOM 680 O O . GLY A 1 85 ? 4.723 2.369 -14.536 1.00 18.21 85 GLY A O 1
ATOM 681 N N . SER A 1 86 ? 5.584 0.933 -13.063 1.00 17.57 86 SER A N 1
ATOM 682 C CA . SER A 1 86 ? 4.281 0.484 -12.569 0.84 17.49 86 SER A CA 1
ATOM 683 C C . SER A 1 86 ? 3.534 1.655 -11.945 1.00 17.16 86 SER A C 1
ATOM 684 O O . SER A 1 86 ? 4.101 2.392 -11.113 1.00 16.55 86 SER A O 1
ATOM 687 N N . ILE A 1 87 ? 2.280 1.841 -12.370 1.00 16.34 87 ILE A N 1
ATOM 688 C CA . ILE A 1 87 ? 1.458 2.962 -11.901 1.00 15.96 87 ILE A CA 1
ATOM 689 C C . ILE A 1 87 ? 0.529 2.550 -10.782 1.00 16.19 87 ILE A C 1
ATOM 690 O O . ILE A 1 87 ? -0.254 1.596 -10.899 1.00 16.71 87 ILE A O 1
ATOM 695 N N . CYS A 1 88 ? 0.604 3.292 -9.689 1.00 16.00 88 CYS A N 1
ATOM 696 C CA . CYS A 1 88 ? -0.327 3.165 -8.570 1.00 16.47 88 CYS A CA 1
ATOM 697 C C . CYS A 1 88 ? -1.477 4.148 -8.719 1.00 16.22 88 CYS A C 1
ATOM 698 O O . CYS A 1 88 ? -1.263 5.356 -8.746 1.00 17.06 88 CYS A O 1
ATOM 701 N N . LEU A 1 89 ? -2.692 3.615 -8.763 1.00 16.86 89 LEU A N 1
ATOM 702 C CA . LEU A 1 89 ? -3.905 4.419 -8.947 1.00 17.26 89 LEU A CA 1
ATOM 703 C C . LEU A 1 89 ? -5.004 3.719 -8.175 1.00 17.69 89 LEU A C 1
ATOM 704 O O . LEU A 1 89 ? -5.216 2.522 -8.344 1.00 17.29 89 LEU A O 1
ATOM 709 N N . ASP A 1 90 ? -5.696 4.445 -7.302 1.00 19.10 90 ASP A N 1
ATOM 710 C CA . ASP A 1 90 ? -6.634 3.782 -6.399 1.00 20.58 90 ASP A CA 1
ATOM 711 C C . ASP A 1 90 ? -7.721 3.060 -7.160 1.00 20.10 90 ASP A C 1
ATOM 712 O O . ASP A 1 90 ? -8.146 1.992 -6.737 1.00 21.26 90 ASP A O 1
ATOM 717 N N . ILE A 1 91 ? -8.186 3.620 -8.272 1.00 19.96 91 ILE A N 1
ATOM 718 C CA . ILE A 1 91 ? -9.217 2.892 -9.031 1.00 20.79 91 ILE A CA 1
ATOM 719 C C . ILE A 1 91 ? -8.750 1.563 -9.643 1.00 20.80 91 ILE A C 1
ATOM 720 O O . ILE A 1 91 ? -9.591 0.764 -10.042 1.00 21.56 91 ILE A O 1
ATOM 725 N N . LEU A 1 92 ? -7.436 1.340 -9.722 1.00 19.94 92 LEU A N 1
ATOM 726 C CA . LEU A 1 92 ? -6.876 0.058 -10.197 1.00 20.78 92 LEU A CA 1
ATOM 727 C C . LEU A 1 92 ? -6.628 -0.890 -9.048 1.00 23.52 92 LEU A C 1
ATOM 728 O O . LEU A 1 92 ? -6.174 -2.030 -9.234 1.00 23.76 92 LEU A O 1
ATOM 733 N N . GLN A 1 93 ? -6.920 -0.402 -7.857 1.00 25.52 93 GLN A N 1
ATOM 734 C CA . GLN A 1 93 ? -6.883 -1.240 -6.693 1.00 28.92 93 GLN A CA 1
ATOM 735 C C . GLN A 1 93 ? -8.259 -1.294 -6.041 1.00 29.86 93 GLN A C 1
ATOM 736 O O . GLN A 1 93 ? -9.208 -1.800 -6.661 1.00 30.49 93 GLN A O 1
ATOM 742 N N . ASN A 1 94 ? -8.399 -0.739 -4.840 1.00 30.83 94 ASN A N 1
ATOM 743 C CA . ASN A 1 94 ? -9.626 -0.940 -4.070 1.00 30.98 94 ASN A CA 1
ATOM 744 C C . ASN A 1 94 ? -10.861 -0.175 -4.553 1.00 29.98 94 ASN A C 1
ATOM 745 O O . ASN A 1 94 ? -12.009 -0.560 -4.274 1.00 31.00 94 ASN A O 1
ATOM 750 N N . ARG A 1 95 ? -10.642 0.873 -5.326 1.00 27.13 95 ARG A N 1
ATOM 751 C CA . ARG A 1 95 ? -11.769 1.638 -5.813 1.00 25.89 95 ARG A CA 1
ATOM 752 C C . ARG A 1 95 ? -12.212 1.172 -7.216 1.00 24.64 95 ARG A C 1
ATOM 753 O O . ARG A 1 95 ? -12.996 1.845 -7.879 1.00 25.35 95 ARG A O 1
ATOM 768 N N . TRP A 1 96 ? -11.722 0.019 -7.667 1.00 23.17 96 TRP A N 1
ATOM 769 C CA . TRP A 1 96 ? -12.143 -0.517 -8.967 1.00 21.87 96 TRP A CA 1
ATOM 770 C C . TRP A 1 96 ? -13.637 -0.787 -9.063 1.00 21.45 96 TRP A C 1
ATOM 771 O O . TRP A 1 96 ? -14.272 -1.284 -8.115 1.00 22.37 96 TRP A O 1
ATOM 782 N N . SER A 1 97 ? -14.189 -0.448 -10.222 1.00 19.62 97 SER A N 1
ATOM 783 C CA . SER A 1 97 ? -15.563 -0.759 -10.567 1.00 19.57 97 SER A CA 1
ATOM 784 C C . SER A 1 97 ? -15.591 -1.073 -12.063 1.00 19.19 97 SER A C 1
ATOM 785 O O . SER A 1 97 ? -14.874 -0.429 -12.837 1.00 18.74 97 SER A O 1
ATOM 788 N N . PRO A 1 98 ? -16.436 -2.031 -12.492 1.00 18.35 98 PRO A N 1
ATOM 789 C CA . PRO A 1 98 ? -16.523 -2.316 -13.941 1.00 18.60 98 PRO A CA 1
ATOM 790 C C . PRO A 1 98 ? -17.165 -1.177 -14.743 1.00 19.60 98 PRO A C 1
ATOM 791 O O . PRO A 1 98 ? -17.235 -1.247 -15.969 1.00 20.63 98 PRO A O 1
ATOM 795 N N . THR A 1 99 ? -17.599 -0.123 -14.045 1.00 19.36 99 THR A N 1
ATOM 796 C CA . THR A 1 99 ? -18.077 1.078 -14.719 1.00 20.51 99 THR A CA 1
ATOM 797 C C . THR A 1 99 ? -16.920 1.846 -15.367 1.00 20.21 99 THR A C 1
ATOM 798 O O . THR A 1 99 ? -17.159 2.678 -16.253 1.00 21.98 99 THR A O 1
ATOM 802 N N . TYR A 1 100 ? -15.684 1.592 -14.931 1.00 19.86 100 TYR A N 1
ATOM 803 C CA . TYR A 1 100 ? -14.512 2.230 -15.580 1.00 19.96 100 TYR A CA 1
ATOM 804 C C . TYR A 1 100 ? -14.087 1.424 -16.785 1.00 20.34 100 TYR A C 1
ATOM 805 O O . TYR A 1 100 ? -14.234 0.206 -16.815 1.00 22.20 100 TYR A O 1
ATOM 814 N N . ASP A 1 101 ? -13.552 2.108 -17.783 1.00 19.72 101 ASP A N 1
ATOM 815 C CA . ASP A 1 101 ? -13.084 1.414 -18.982 1.00 19.17 101 ASP A CA 1
ATOM 816 C C . ASP A 1 101 ? -11.734 1.968 -19.383 1.00 18.31 101 ASP A C 1
ATOM 817 O O . ASP A 1 101 ? -11.150 2.782 -18.639 1.00 17.60 101 ASP A O 1
ATOM 822 N N . VAL A 1 102 ? -11.193 1.529 -20.516 1.00 17.48 102 VAL A N 1
ATOM 823 C CA . VAL A 1 102 ? -9.853 1.992 -20.856 1.00 17.14 102 VAL A CA 1
ATOM 824 C C . VAL A 1 102 ? -9.799 3.513 -20.938 1.00 16.30 102 VAL A C 1
ATOM 825 O O . VAL A 1 102 ? -8.860 4.125 -20.452 1.00 14.96 102 VAL A O 1
ATOM 829 N N . SER A 1 103 ? -10.813 4.126 -21.542 1.00 15.60 103 SER A N 1
ATOM 830 C CA A SER A 1 103 ? -10.856 5.588 -21.653 0.51 16.42 103 SER A CA 1
ATOM 831 C CA B SER A 1 103 ? -10.819 5.572 -21.670 0.49 15.77 103 SER A CA 1
ATOM 832 C C . SER A 1 103 ? -10.740 6.277 -20.309 1.00 15.92 103 SER A C 1
ATOM 833 O O . SER A 1 103 ? -9.949 7.213 -20.137 1.00 16.59 103 SER A O 1
ATOM 838 N N . SER A 1 104 ? -11.524 5.819 -19.339 1.00 15.79 104 SER A N 1
ATOM 839 C CA . SER A 1 104 ? -11.525 6.512 -18.061 1.00 16.87 104 SER A CA 1
ATOM 840 C C . SER A 1 104 ? -10.324 6.143 -17.188 1.00 15.48 104 SER A C 1
ATOM 841 O O . SER A 1 104 ? -9.873 6.972 -16.396 1.00 15.73 104 SER A O 1
ATOM 844 N N . ILE A 1 105 ? -9.733 4.957 -17.401 1.00 15.13 105 ILE A N 1
ATOM 845 C CA . ILE A 1 105 ? -8.459 4.635 -16.763 1.00 15.14 105 ILE A CA 1
ATOM 846 C C . ILE A 1 105 ? -7.363 5.576 -17.263 1.00 14.66 105 ILE A C 1
ATOM 847 O O . ILE A 1 105 ? -6.609 6.160 -16.483 1.00 14.87 105 ILE A O 1
ATOM 852 N N . LEU A 1 106 ? -7.289 5.740 -18.577 1.00 14.53 106 LEU A N 1
ATOM 853 C CA . LEU A 1 106 ? -6.246 6.606 -19.150 1.00 14.88 106 LEU A CA 1
ATOM 854 C C . LEU A 1 106 ? -6.436 8.073 -18.740 1.00 14.71 106 LEU A C 1
ATOM 8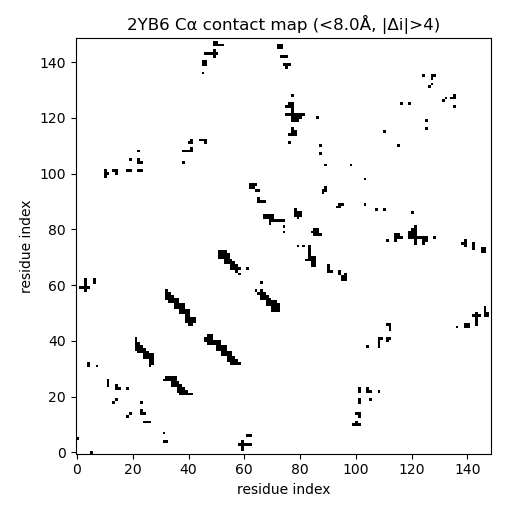55 O O . LEU A 1 106 ? -5.449 8.772 -18.447 1.00 14.79 106 LEU A O 1
ATOM 860 N N . THR A 1 107 ? -7.684 8.551 -18.711 1.00 14.78 107 THR A N 1
ATOM 861 C CA A THR A 1 107 ? -7.983 9.897 -18.254 0.39 15.03 107 THR A CA 1
ATOM 862 C CA B THR A 1 107 ? -7.881 9.933 -18.269 0.42 15.20 107 THR A CA 1
ATOM 863 C CA C THR A 1 107 ? -7.940 9.915 -18.270 0.19 15.12 107 THR A CA 1
ATOM 864 C C . THR A 1 107 ? -7.522 10.094 -16.808 1.00 15.00 107 THR A C 1
ATOM 865 O O . THR A 1 107 ? -6.900 11.097 -16.441 1.00 14.88 107 THR A O 1
ATOM 875 N N . SER A 1 108 ? -7.836 9.096 -15.979 1.00 15.50 108 SER A N 1
ATOM 876 C CA . SER A 1 108 ? -7.419 9.141 -14.575 1.00 15.32 108 SER A CA 1
ATOM 877 C C . SER A 1 108 ? -5.916 9.196 -14.406 1.00 14.34 108 SER A C 1
ATOM 878 O O . SER A 1 108 ? -5.411 9.916 -13.533 1.00 14.50 108 SER A O 1
ATOM 881 N N . ILE A 1 109 ? -5.191 8.423 -15.217 1.00 13.78 109 ILE A N 1
ATOM 882 C CA . ILE A 1 109 ? -3.723 8.475 -15.177 1.00 14.43 109 ILE A CA 1
ATOM 883 C C . ILE A 1 109 ? -3.192 9.844 -15.636 1.00 14.18 109 ILE A C 1
ATOM 884 O O . ILE A 1 109 ? -2.267 10.382 -15.024 1.00 14.68 109 ILE A O 1
ATOM 889 N N . GLN A 1 110 ? -3.774 10.420 -16.695 1.00 14.48 110 GLN A N 1
ATOM 890 C CA . GLN A 1 110 ? -3.361 11.777 -17.074 1.00 13.95 110 GLN A CA 1
ATOM 891 C C . GLN A 1 110 ? -3.573 12.767 -15.923 1.00 14.05 110 GLN A C 1
ATOM 892 O O . GLN A 1 110 ? -2.701 13.562 -15.620 1.00 13.96 110 GLN A O 1
ATOM 898 N N . SER A 1 111 ? -4.725 12.685 -15.272 1.00 14.40 111 SER A N 1
ATOM 899 C CA . SER A 1 111 ? -5.030 13.583 -14.148 1.00 14.07 111 SER A CA 1
ATOM 900 C C . SER A 1 111 ? -4.121 13.307 -12.956 1.00 14.28 111 SER A C 1
ATOM 901 O O . SER A 1 111 ? -3.743 14.233 -12.233 1.00 14.16 111 SER A O 1
ATOM 904 N N . LEU A 1 112 ? -3.792 12.026 -12.738 1.00 13.69 112 LEU A N 1
ATOM 905 C CA . LEU A 1 112 ? -2.844 11.623 -11.682 1.00 13.73 112 LEU A CA 1
ATOM 906 C C . LEU A 1 112 ? -1.537 12.391 -11.786 1.00 13.13 112 LEU A C 1
ATOM 907 O O . LEU A 1 112 ? -0.939 12.775 -10.765 1.00 13.49 112 LEU A O 1
ATOM 912 N N . LEU A 1 113 ? -1.098 12.621 -13.030 1.00 13.65 113 LEU A N 1
ATOM 913 C CA . LEU A 1 113 ? 0.186 13.310 -13.257 1.00 13.89 113 LEU A CA 1
ATOM 914 C C . LEU A 1 113 ? 0.271 14.630 -12.508 1.00 14.03 113 LEU A C 1
ATOM 915 O O . LEU A 1 113 ? 1.308 14.929 -11.934 1.00 16.10 113 LEU A O 1
ATOM 920 N N . ASP A 1 114 ? -0.829 15.389 -12.474 1.00 14.09 114 ASP A N 1
ATOM 921 C CA . ASP A 1 114 ? -0.856 16.687 -11.793 1.00 15.26 114 ASP A CA 1
ATOM 922 C C . ASP A 1 114 ? -1.494 16.624 -10.402 1.00 16.02 114 ASP A C 1
ATOM 923 O O . ASP A 1 114 ? -1.659 17.664 -9.749 1.00 16.75 114 ASP A O 1
ATOM 928 N N . GLU A 1 115 ? -1.880 15.422 -9.958 1.00 15.60 115 GLU A N 1
ATOM 929 C CA . GLU A 1 115 ? -2.525 15.265 -8.647 1.00 16.13 115 GLU A CA 1
ATOM 930 C C . GLU A 1 115 ? -2.026 14.032 -7.925 1.00 15.49 115 GLU A C 1
ATOM 931 O O . GLU A 1 115 ? -2.766 13.050 -7.783 1.00 16.77 115 GLU A O 1
ATOM 937 N N . PRO A 1 116 ? -0.776 14.069 -7.448 1.00 15.76 116 PRO A N 1
ATOM 938 C CA . PRO A 1 116 ? -0.211 12.902 -6.761 1.00 16.22 116 PRO A CA 1
ATOM 939 C C . PRO A 1 116 ? -1.018 12.532 -5.523 1.00 15.86 116 PRO A C 1
ATOM 940 O O . PRO A 1 116 ? -1.628 13.411 -4.864 1.00 16.24 116 PRO A O 1
ATOM 944 N N . ASN A 1 117 ? -1.060 11.231 -5.249 1.00 16.56 117 ASN A N 1
ATOM 945 C CA . ASN A 1 117 ? -1.677 10.692 -4.041 1.00 17.39 117 ASN A CA 1
ATOM 946 C C . ASN A 1 117 ? -0.617 10.696 -2.953 1.00 18.70 117 ASN A C 1
ATOM 947 O O . ASN A 1 117 ? 0.425 10.073 -3.121 1.00 19.40 117 ASN A O 1
ATOM 952 N N . PRO A 1 118 ? -0.861 11.421 -1.852 1.00 19.74 118 PRO A N 1
ATOM 953 C CA . PRO A 1 118 ? 0.14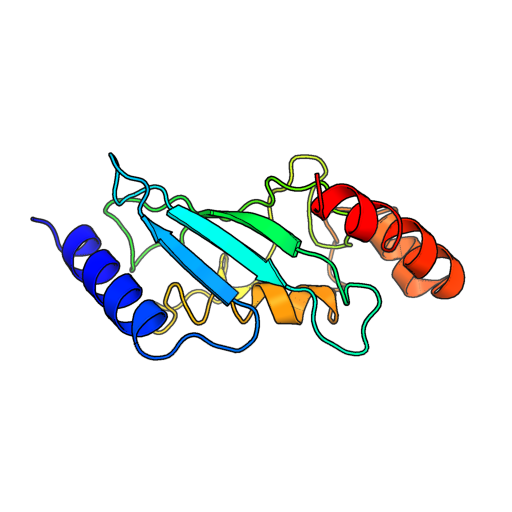1 11.594 -0.819 1.00 20.75 118 PRO A CA 1
ATOM 954 C C . PRO A 1 118 ? 0.320 10.377 0.066 1.00 21.49 118 PRO A C 1
ATOM 955 O O . PRO A 1 118 ? 1.251 10.341 0.875 1.00 23.01 118 PRO A O 1
ATOM 959 N N . ASN A 1 119 ? -0.548 9.384 -0.060 1.00 21.28 119 ASN A N 1
ATOM 960 C CA . ASN A 1 119 ? -0.524 8.269 0.876 1.00 23.84 119 ASN A CA 1
ATOM 961 C C . ASN A 1 119 ? 0.493 7.214 0.440 1.00 23.43 119 ASN A C 1
ATOM 962 O O . ASN A 1 119 ? 0.271 6.515 -0.556 1.00 24.33 119 ASN A O 1
ATOM 967 N N . SER A 1 120 ? 1.604 7.104 1.180 1.00 23.37 120 SER A N 1
ATOM 968 C CA . SER A 1 120 ? 2.626 6.064 0.930 1.00 23.06 120 SER A CA 1
ATOM 969 C C . SER A 1 120 ? 3.090 5.992 -0.535 1.00 22.15 120 SER A C 1
ATOM 970 O O . SER A 1 120 ? 2.930 4.952 -1.197 1.00 22.05 120 SER A O 1
ATOM 973 N N . PRO A 1 121 ? 3.672 7.094 -1.047 1.00 20.96 121 PRO A N 1
ATOM 974 C CA . PRO A 1 121 ? 4.005 7.100 -2.486 1.00 20.14 121 PRO A CA 1
ATOM 975 C C . PRO A 1 121 ? 5.094 6.116 -2.939 1.00 19.08 121 PRO A C 1
ATOM 976 O O . PRO A 1 121 ? 6.094 5.885 -2.244 1.00 20.66 121 PRO A O 1
ATOM 980 N N . ALA A 1 122 ? 4.906 5.578 -4.132 1.00 18.52 122 ALA A N 1
ATOM 981 C CA . ALA A 1 122 ? 5.843 4.629 -4.734 1.00 17.11 122 ALA A CA 1
ATOM 982 C C . ALA A 1 122 ? 7.235 5.175 -5.021 1.00 17.73 122 ALA A C 1
ATOM 983 O O . ALA A 1 122 ? 8.201 4.398 -5.070 1.00 19.91 122 ALA A O 1
ATOM 985 N N . ASN A 1 123 ? 7.343 6.481 -5.248 1.00 17.08 123 ASN A N 1
ATOM 986 C CA . ASN A 1 123 ? 8.630 7.133 -5.501 1.00 17.15 123 ASN A CA 1
ATOM 987 C C . ASN A 1 123 ? 8.815 8.204 -4.434 1.00 16.44 123 ASN A C 1
ATOM 988 O O . ASN A 1 123 ? 8.241 9.297 -4.527 1.00 16.17 123 ASN A O 1
ATOM 993 N N . SER A 1 124 ? 9.580 7.852 -3.396 1.00 16.75 124 SER A N 1
ATOM 994 C CA A SER A 1 124 ? 9.761 8.737 -2.247 0.60 17.35 124 SER A CA 1
ATOM 995 C CA B SER A 1 124 ? 9.774 8.713 -2.237 0.40 17.43 124 SER A CA 1
ATOM 996 C C . SER A 1 124 ? 10.510 10.003 -2.586 1.00 17.34 124 SER A C 1
ATOM 997 O O . SER A 1 124 ? 10.218 11.057 -2.018 1.00 18.92 124 SER A O 1
ATOM 1002 N N . GLN A 1 125 ? 11.458 9.904 -3.505 1.00 18.56 125 GLN A N 1
ATOM 1003 C CA . GLN A 1 125 ? 12.200 11.104 -3.923 1.00 19.57 125 GLN A CA 1
ATOM 1004 C C . GLN A 1 125 ? 11.258 12.112 -4.600 1.00 18.56 125 GLN A C 1
ATOM 1005 O O . GLN A 1 125 ? 11.287 13.315 -4.300 1.00 18.51 125 GLN A O 1
ATOM 1011 N N . ALA A 1 126 ? 10.430 11.613 -5.510 1.00 17.34 126 ALA A N 1
ATOM 1012 C CA . ALA A 1 126 ? 9.473 12.465 -6.176 1.00 16.54 126 ALA A CA 1
ATOM 1013 C C . ALA A 1 126 ? 8.457 13.029 -5.180 1.00 16.97 126 ALA A C 1
ATOM 1014 O O . ALA A 1 126 ? 8.109 14.205 -5.273 1.00 17.56 126 ALA A O 1
ATOM 1016 N N . ALA A 1 127 ? 7.982 12.203 -4.243 1.00 16.60 127 ALA A N 1
ATOM 1017 C CA . ALA A 1 127 ? 7.040 12.685 -3.236 1.00 17.80 127 ALA A CA 1
ATOM 1018 C C . ALA A 1 127 ? 7.644 13.818 -2.399 1.00 18.87 127 ALA A C 1
ATOM 1019 O O . ALA A 1 127 ? 6.997 14.842 -2.176 1.00 20.02 127 ALA A O 1
ATOM 1021 N N . GLN A 1 128 ? 8.885 13.640 -1.960 1.00 20.36 128 GLN A N 1
ATOM 1022 C CA . GLN A 1 128 ? 9.514 14.631 -1.100 1.00 22.74 128 GLN A CA 1
ATOM 1023 C C . GLN A 1 128 ? 9.743 15.954 -1.848 1.00 23.36 128 GLN A C 1
ATOM 1024 O O . GLN A 1 128 ? 9.509 17.044 -1.296 1.00 24.35 128 GLN A O 1
ATOM 1030 N N . LEU A 1 129 ? 10.186 15.873 -3.100 1.00 23.20 129 LEU A N 1
ATOM 1031 C CA . LEU A 1 129 ? 10.357 17.095 -3.903 1.00 23.93 129 LEU A CA 1
ATOM 1032 C C . LEU A 1 129 ? 9.017 17.774 -4.185 1.00 23.88 129 LEU A C 1
ATOM 1033 O O . LEU A 1 129 ? 8.898 18.999 -4.076 1.00 24.13 129 LEU A O 1
ATOM 1038 N N . TYR A 1 130 ? 8.009 16.978 -4.529 1.00 23.31 130 TYR A N 1
ATOM 1039 C CA . TYR A 1 130 ? 6.682 17.526 -4.772 1.00 24.24 130 TYR A CA 1
ATOM 1040 C C . TYR A 1 130 ? 6.188 18.317 -3.562 1.00 26.04 130 TYR A C 1
ATOM 1041 O O . TYR A 1 130 ? 5.611 19.389 -3.714 1.00 26.96 130 TYR A O 1
ATOM 1050 N N . GLN A 1 131 ? 6.431 17.770 -2.371 1.00 27.70 131 GLN A N 1
ATOM 1051 C CA . GLN A 1 131 ? 5.990 18.358 -1.107 1.00 30.41 131 GLN A CA 1
ATOM 1052 C C . GLN A 1 131 ? 6.801 19.596 -0.736 1.00 30.92 131 GLN A C 1
ATOM 1053 O O . GLN A 1 131 ? 6.235 20.627 -0.359 1.00 31.60 131 GLN A O 1
ATOM 1059 N N . GLU A 1 132 ? 8.122 19.494 -0.856 1.00 30.49 132 GLU A N 1
ATOM 1060 C CA . GLU A 1 132 ? 9.011 20.443 -0.184 1.00 31.25 132 GLU A CA 1
ATOM 1061 C C . 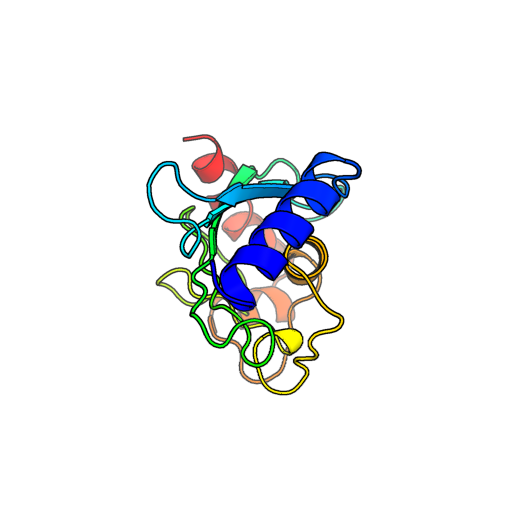GLU A 1 132 ? 9.859 21.334 -1.078 1.00 31.50 132 GLU A C 1
ATOM 1062 O O . GLU A 1 132 ? 10.513 22.259 -0.576 1.00 31.88 132 GLU A O 1
ATOM 1068 N N . ASN A 1 133 ? 9.853 21.071 -2.383 1.00 31.87 133 ASN A N 1
ATOM 1069 C CA . ASN A 1 133 ? 10.711 21.795 -3.315 1.00 32.60 133 ASN A CA 1
ATOM 1070 C C . ASN A 1 133 ? 10.121 21.718 -4.707 1.00 32.96 133 ASN A C 1
ATOM 1071 O O . ASN A 1 133 ? 10.686 21.069 -5.600 1.00 32.53 133 ASN A O 1
ATOM 1076 N N . LYS A 1 134 ? 8.972 22.373 -4.870 1.00 34.26 134 LYS A N 1
ATOM 1077 C CA . LYS A 1 134 ? 8.190 22.319 -6.114 1.00 35.18 134 LYS A CA 1
ATOM 1078 C C . LYS A 1 134 ? 9.032 22.721 -7.303 1.00 35.01 134 LYS A C 1
ATOM 1079 O O . LYS A 1 134 ? 8.912 22.168 -8.403 1.00 34.70 134 LYS A O 1
ATOM 1085 N N . ARG A 1 135 ? 9.884 23.708 -7.062 1.00 35.29 135 ARG A N 1
ATOM 1086 C CA . ARG A 1 135 ? 10.802 24.208 -8.047 1.00 34.85 135 ARG A CA 1
ATOM 1087 C C . ARG A 1 135 ? 11.657 23.095 -8.673 1.00 33.78 135 ARG A C 1
ATOM 1088 O O . ARG A 1 135 ? 11.665 22.936 -9.895 1.00 34.31 135 ARG A O 1
ATOM 1096 N N . GLU A 1 136 ? 12.330 22.316 -7.826 1.00 32.51 136 GLU A N 1
ATOM 1097 C CA . GLU A 1 136 ? 13.174 21.176 -8.214 1.00 30.24 136 GLU A CA 1
ATOM 1098 C C . GLU A 1 136 ? 12.394 19.934 -8.723 1.00 29.11 136 GLU A C 1
ATOM 1099 O O . GLU A 1 136 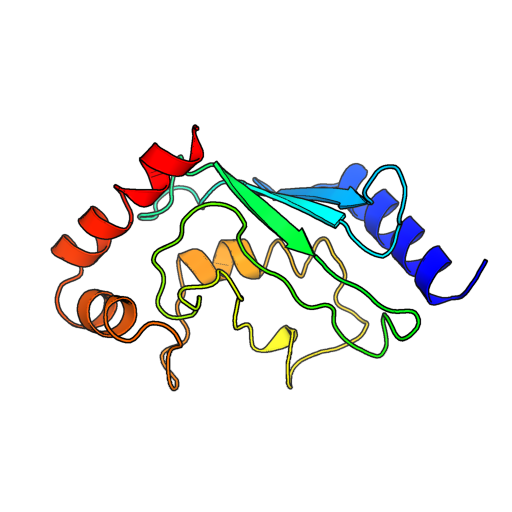? 12.881 19.168 -9.571 1.00 28.88 136 GLU A O 1
ATOM 1105 N N . TYR A 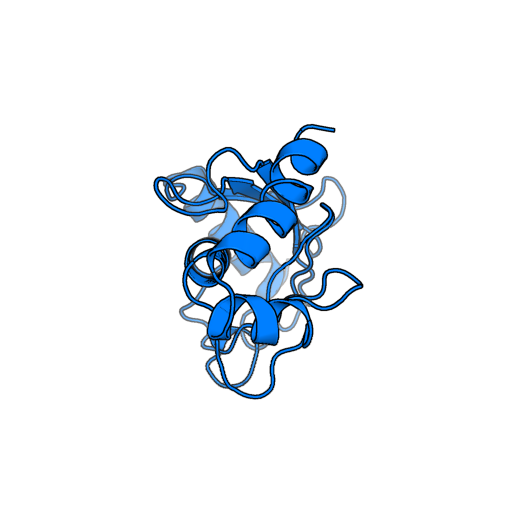1 137 ? 11.217 19.697 -8.159 1.00 27.04 137 TYR A N 1
ATOM 1106 C CA . TYR A 1 137 ? 10.322 18.676 -8.692 1.00 25.63 137 TYR A CA 1
ATOM 1107 C C . TYR A 1 137 ? 10.100 18.918 -10.187 1.00 26.00 137 TYR A C 1
ATOM 1108 O O . TYR A 1 137 ? 10.164 17.988 -11.002 1.00 25.79 137 TYR A O 1
ATOM 1117 N N . GLU A 1 138 ? 9.839 20.170 -10.539 1.00 27.28 138 GLU A N 1
ATOM 1118 C CA . GLU A 1 138 ? 9.568 20.514 -11.922 1.00 28.67 138 GLU A CA 1
ATOM 1119 C C . GLU A 1 138 ? 10.780 20.277 -12.841 1.00 28.52 138 GLU A C 1
ATOM 1120 O O . GLU A 1 138 ? 10.600 19.906 -13.993 1.00 28.51 138 GLU A O 1
ATOM 1126 N N . LYS A 1 139 ? 12.008 20.496 -12.357 1.00 28.74 139 LYS A N 1
ATOM 1127 C CA . LYS A 1 139 ? 13.185 20.153 -13.179 1.00 28.80 139 LYS A CA 1
ATOM 1128 C C . LYS A 1 139 ? 13.281 18.658 -13.464 1.00 28.01 139 LYS A C 1
ATOM 1129 O O . LYS A 1 139 ? 13.585 18.243 -14.592 1.00 27.60 139 LYS A O 1
ATOM 1135 N N . ARG A 1 140 ? 13.018 17.841 -12.443 1.00 26.34 140 ARG A N 1
ATOM 1136 C CA . ARG A 1 140 ? 13.119 16.407 -12.625 1.00 26.25 140 ARG A CA 1
ATOM 1137 C C . ARG A 1 140 ? 12.041 15.923 -13.582 1.00 24.97 140 ARG A C 1
ATOM 1138 O O . ARG A 1 140 ? 12.273 15.028 -14.420 1.00 25.87 140 ARG A O 1
ATOM 1146 N N . VAL A 1 141 ? 10.858 16.527 -13.479 1.00 23.30 141 VAL A N 1
ATOM 1147 C CA . VAL A 1 141 ? 9.786 16.206 -14.419 1.00 22.11 141 VAL A CA 1
ATOM 1148 C C . VAL A 1 141 ? 10.135 16.653 -15.836 1.00 22.96 141 VAL A C 1
ATOM 1149 O O . VAL A 1 141 ? 9.926 15.901 -16.801 1.00 22.51 141 VAL A O 1
ATOM 1153 N N . SER A 1 142 ? 10.695 17.853 -15.966 1.00 23.96 142 SER A N 1
ATOM 1154 C CA A SER A 1 142 ? 11.105 18.367 -17.276 0.50 24.28 142 SER A CA 1
ATOM 1155 C CA B SER A 1 142 ? 11.082 18.361 -17.285 0.50 24.68 142 SER A CA 1
ATOM 1156 C C . SER A 1 142 ? 12.075 17.435 -17.998 1.00 24.82 142 SER A C 1
ATOM 1157 O O . SER A 1 142 ? 12.031 17.320 -19.216 1.00 25.49 142 SER A O 1
ATOM 1162 N N . ALA A 1 143 ? 12.951 16.761 -17.248 1.00 25.06 143 ALA A N 1
ATOM 1163 C CA . ALA A 1 143 ? 13.917 15.838 -17.893 1.00 25.35 143 ALA A CA 1
ATOM 1164 C C . ALA A 1 143 ? 13.206 14.654 -18.552 1.00 25.43 143 ALA A C 1
ATOM 1165 O O . ALA A 1 143 ? 13.556 14.233 -19.655 1.00 25.96 143 ALA A O 1
ATOM 1167 N N . ILE A 1 144 ? 12.185 14.130 -17.891 1.00 24.86 144 ILE A N 1
ATOM 1168 C CA . ILE A 1 144 ? 11.478 12.996 -18.480 1.00 24.47 144 ILE A CA 1
ATOM 1169 C C . ILE A 1 144 ? 10.459 13.416 -19.553 1.00 24.31 144 ILE A C 1
ATOM 1170 O O . ILE A 1 144 ? 10.114 12.615 -20.408 1.00 24.08 144 ILE A O 1
ATOM 1175 N N . VAL A 1 145 ? 10.027 14.682 -19.528 1.00 24.15 145 VAL A N 1
ATOM 1176 C CA . VAL A 1 145 ? 9.239 15.246 -20.634 1.00 24.56 145 VAL A CA 1
ATOM 1177 C C . VAL A 1 145 ? 10.053 15.233 -21.934 1.00 25.69 145 VAL A C 1
ATOM 1178 O O . VAL A 1 145 ? 9.606 14.697 -22.949 1.00 24.91 145 VAL A O 1
ATOM 1182 N N . GLU A 1 146 ? 11.265 15.781 -21.875 1.00 27.15 146 GLU A N 1
ATOM 1183 C CA . GLU A 1 146 ? 12.185 15.753 -23.013 1.00 29.72 146 GLU A CA 1
ATOM 1184 C C . GLU A 1 146 ? 12.518 14.336 -23.531 1.00 29.94 146 GLU A C 1
ATOM 1185 O O . GLU A 1 146 ? 12.563 14.107 -24.751 1.00 30.45 146 GLU A O 1
ATOM 1191 N N . GLN A 1 147 ? 12.708 13.383 -22.618 1.00 30.14 147 GLN A N 1
ATOM 1192 C CA . GLN A 1 147 ? 13.034 11.997 -23.003 1.00 30.99 147 GLN A CA 1
ATOM 1193 C C . GLN A 1 147 ? 11.888 11.259 -23.686 1.00 31.21 147 GLN A C 1
ATOM 1194 O O . GLN A 1 147 ? 12.113 10.281 -24.425 1.00 31.27 147 GLN A O 1
ATOM 1200 N N . SER A 1 148 ? 10.665 11.722 -23.428 1.00 31.46 148 SER A N 1
ATOM 1201 C CA . SER A 1 148 ? 9.454 11.090 -23.954 1.00 31.60 148 SER A CA 1
ATOM 1202 C C . SER A 1 148 ? 9.276 11.296 -25.459 1.00 32.95 148 SER A C 1
ATOM 1203 O O . SER A 1 148 ? 8.469 10.602 -26.089 1.00 32.05 148 SER A O 1
ATOM 1206 N N . TRP A 1 149 ? 10.047 12.230 -26.027 1.00 35.22 149 TRP A N 1
ATOM 1207 C CA . TRP A 1 149 ? 10.072 12.480 -27.482 1.00 37.53 149 TRP A CA 1
ATOM 1208 C C . TRP A 1 149 ? 11.077 11.592 -28.232 1.00 38.14 149 TRP A C 1
ATOM 1209 O O . TRP A 1 149 ? 11.383 11.850 -29.410 1.00 38.75 149 TRP A O 1
ATOM 1220 N N . ASN A 1 150 ? 11.601 10.572 -27.544 1.00 38.82 150 ASN A N 1
ATOM 1221 C CA . ASN A 1 150 ? 12.637 9.676 -28.091 1.00 39.35 150 ASN A CA 1
ATOM 1222 C C . ASN A 1 150 ? 12.186 8.226 -28.260 1.00 39.30 150 ASN A C 1
ATOM 1223 O O . ASN A 1 150 ? 12.624 7.532 -29.180 1.00 39.74 150 ASN A O 1
ATOM 1228 N N . ASP A 1 151 ? 11.322 7.772 -27.362 1.00 39.61 151 ASP A N 1
#